Protein AF-A0A221KDH3-F1 (afdb_monomer_lite)

Structure (mmCIF, N/CA/C/O backbone):
data_AF-A0A221KDH3-F1
#
_entry.id   AF-A0A221KDH3-F1
#
loop_
_atom_site.group_PDB
_atom_site.id
_atom_site.type_symbol
_atom_site.label_atom_id
_atom_site.label_alt_id
_atom_site.label_comp_id
_atom_site.label_asym_id
_atom_site.label_entity_id
_atom_site.label_seq_id
_atom_site.pdbx_PDB_ins_code
_atom_site.Cartn_x
_atom_site.Cartn_y
_atom_site.Cartn_z
_atom_site.occupancy
_atom_site.B_iso_or_equiv
_atom_site.auth_seq_id
_atom_site.auth_comp_id
_atom_site.auth_asym_id
_atom_site.auth_atom_id
_atom_site.pdbx_PDB_model_num
ATOM 1 N N . MET A 1 1 ? 3.983 -14.906 22.404 1.00 51.00 1 MET A N 1
ATOM 2 C CA . MET A 1 1 ? 3.647 -13.496 22.106 1.00 51.00 1 MET A CA 1
ATOM 3 C C . MET A 1 1 ? 4.613 -12.972 21.050 1.00 51.00 1 MET A C 1
ATOM 5 O O . MET A 1 1 ? 5.635 -12.407 21.402 1.00 51.00 1 MET A O 1
ATOM 9 N N . GLN A 1 2 ? 4.340 -13.188 19.764 1.00 46.16 2 GLN A N 1
ATOM 10 C CA . GLN A 1 2 ? 5.135 -12.565 18.705 1.00 46.16 2 GLN A CA 1
ATOM 11 C C . GLN A 1 2 ? 4.151 -11.990 17.693 1.00 46.16 2 GLN A C 1
ATOM 13 O O . GLN A 1 2 ? 3.659 -12.677 16.805 1.00 46.16 2 GLN A O 1
ATOM 18 N N . ARG A 1 3 ? 3.782 -10.723 17.905 1.00 48.66 3 ARG A N 1
ATOM 19 C CA . ARG A 1 3 ? 3.070 -9.918 16.908 1.00 48.66 3 ARG A CA 1
ATOM 20 C C . ARG A 1 3 ? 4.099 -9.616 15.819 1.00 48.66 3 ARG A C 1
ATOM 22 O O . ARG A 1 3 ? 4.743 -8.575 15.852 1.00 48.66 3 ARG A O 1
ATOM 29 N N . GLY A 1 4 ? 4.359 -10.599 14.958 1.00 46.31 4 GLY A N 1
ATOM 30 C CA . GLY A 1 4 ? 5.253 -10.444 13.818 1.00 46.31 4 GLY A CA 1
ATOM 31 C C . GLY A 1 4 ? 4.705 -9.326 12.944 1.00 46.31 4 GLY A C 1
ATOM 32 O O . GLY A 1 4 ? 3.572 -9.441 12.492 1.00 46.31 4 GLY A O 1
ATOM 33 N N . ALA A 1 5 ? 5.474 -8.238 12.834 1.00 48.22 5 ALA A N 1
ATOM 34 C CA . ALA A 1 5 ? 5.300 -7.086 11.949 1.00 48.22 5 ALA A CA 1
ATOM 35 C C . ALA A 1 5 ? 3.864 -6.886 11.440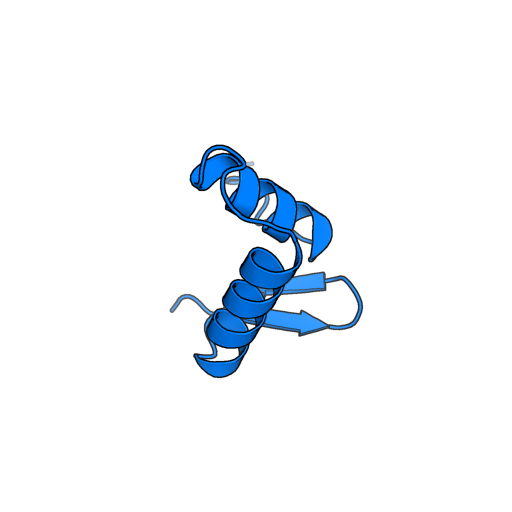 1.00 48.22 5 ALA A C 1
ATOM 37 O O . ALA A 1 5 ? 3.458 -7.521 10.470 1.00 48.22 5 ALA A O 1
ATOM 38 N N . SER A 1 6 ? 3.103 -6.009 12.104 1.00 51.75 6 SER A N 1
ATOM 39 C CA . SER A 1 6 ? 1.737 -5.640 11.722 1.00 51.75 6 SER A CA 1
ATOM 40 C C . SER A 1 6 ? 1.650 -5.391 10.215 1.00 51.75 6 SER A C 1
ATOM 42 O O . SER A 1 6 ? 2.034 -4.321 9.744 1.00 51.75 6 SER A O 1
ATOM 44 N N . LYS A 1 7 ? 1.170 -6.389 9.458 1.00 57.53 7 LYS A N 1
ATOM 45 C CA . LYS A 1 7 ? 0.883 -6.242 8.029 1.00 57.53 7 LYS A CA 1
ATOM 46 C C . LYS A 1 7 ? 0.018 -4.986 7.887 1.00 57.53 7 LYS A C 1
ATOM 48 O O . LYS A 1 7 ? -0.945 -4.878 8.653 1.00 57.53 7 LYS A O 1
ATOM 53 N N . PRO A 1 8 ? 0.362 -4.031 7.001 1.00 59.91 8 PRO A N 1
ATOM 54 C CA . PRO A 1 8 ? -0.384 -2.790 6.849 1.00 59.91 8 PRO A CA 1
ATOM 55 C C . PRO A 1 8 ? -1.874 -3.095 6.738 1.00 59.91 8 PRO A C 1
ATOM 57 O O . PRO A 1 8 ? -2.319 -3.682 5.756 1.00 59.91 8 PRO A O 1
ATOM 60 N N . GLY A 1 9 ? -2.622 -2.761 7.790 1.00 67.25 9 GLY A N 1
ATOM 61 C CA . GLY A 1 9 ? -4.027 -3.142 7.906 1.00 67.25 9 GLY A CA 1
ATOM 62 C C . GLY A 1 9 ? -4.947 -2.234 7.104 1.00 67.25 9 GLY A C 1
ATOM 63 O O . GLY A 1 9 ? -6.136 -2.523 7.011 1.00 67.25 9 GLY A O 1
ATOM 64 N N . THR A 1 10 ? -4.409 -1.145 6.541 1.00 83.19 10 THR A N 1
ATOM 65 C CA . THR A 1 10 ? -5.168 -0.180 5.751 1.00 83.19 10 THR A CA 1
ATOM 66 C C . THR A 1 10 ? -4.470 0.202 4.455 1.00 83.19 10 THR A C 1
ATOM 68 O O . THR A 1 10 ? -3.238 0.166 4.370 1.00 83.19 10 THR A O 1
ATOM 71 N N . VAL A 1 11 ? -5.262 0.636 3.472 1.00 84.94 11 VAL A N 1
ATOM 72 C CA . VAL A 1 11 ? -4.779 1.127 2.170 1.00 84.94 11 VAL A CA 1
ATOM 73 C C . VAL A 1 11 ? -3.783 2.270 2.358 1.00 84.94 11 VAL A C 1
ATOM 75 O O . VAL A 1 11 ? -2.734 2.289 1.721 1.00 84.94 11 VAL A O 1
ATOM 78 N N . LYS A 1 12 ? -4.052 3.180 3.301 1.00 86.44 12 LYS A N 1
ATOM 79 C CA . LYS A 1 12 ? -3.183 4.323 3.604 1.00 86.44 12 LYS A CA 1
ATOM 80 C C . LYS A 1 12 ? -1.822 3.892 4.151 1.00 86.44 12 LYS A C 1
ATOM 82 O O . LYS A 1 12 ? -0.794 4.422 3.735 1.00 86.44 12 LYS A O 1
ATOM 87 N N . THR A 1 13 ? -1.800 2.923 5.069 1.00 87.00 13 THR A N 1
ATOM 88 C CA . THR A 1 13 ? -0.540 2.390 5.607 1.00 87.00 13 THR A CA 1
ATOM 89 C C . THR A 1 13 ? 0.252 1.672 4.518 1.00 87.00 13 THR A C 1
ATOM 91 O O . THR A 1 13 ? 1.454 1.894 4.416 1.00 87.00 13 THR A O 1
ATOM 94 N N . LEU A 1 14 ? -0.413 0.872 3.676 1.00 86.31 14 LEU A N 1
ATOM 95 C CA . LEU A 1 14 ? 0.245 0.187 2.564 1.00 86.31 14 LEU A CA 1
ATOM 96 C C . LEU A 1 14 ? 0.810 1.182 1.542 1.00 86.31 14 LEU A C 1
ATOM 98 O O . LEU A 1 14 ? 1.970 1.060 1.165 1.00 86.31 14 LEU A O 1
ATOM 102 N N . SER A 1 15 ? 0.036 2.202 1.168 1.00 87.31 15 SER A N 1
ATOM 103 C CA . SER A 1 15 ? 0.477 3.270 0.260 1.00 87.31 15 SER A CA 1
ATOM 104 C C . SER A 1 15 ? 1.717 3.973 0.806 1.00 87.31 15 SER A C 1
ATOM 106 O O . SER A 1 15 ? 2.720 4.083 0.114 1.00 87.31 15 SER A O 1
ATOM 108 N N . SER A 1 16 ? 1.706 4.347 2.091 1.00 87.12 16 SER A N 1
ATOM 109 C CA . SER A 1 16 ? 2.859 4.977 2.742 1.00 87.12 16 SER A CA 1
ATOM 110 C C . SER A 1 16 ? 4.085 4.057 2.794 1.00 87.12 16 SER A C 1
ATOM 112 O O . SER A 1 16 ? 5.207 4.532 2.605 1.00 87.12 16 SER A O 1
ATOM 114 N N . SER A 1 17 ? 3.893 2.749 3.003 1.00 88.12 17 SER A N 1
ATOM 115 C CA . SER A 1 17 ? 4.976 1.763 2.920 1.00 88.12 17 SER A CA 1
ATOM 116 C C . SER A 1 17 ? 5.545 1.652 1.503 1.00 88.12 17 SER A C 1
ATOM 118 O O . SER A 1 17 ? 6.763 1.676 1.358 1.00 88.12 17 SER A O 1
ATOM 120 N N . ILE A 1 18 ? 4.697 1.594 0.469 1.00 88.38 18 ILE A N 1
ATOM 121 C CA . ILE A 1 18 ? 5.121 1.577 -0.940 1.00 88.38 18 ILE A CA 1
ATOM 122 C C . ILE A 1 18 ? 5.908 2.851 -1.250 1.00 88.38 18 ILE A C 1
ATOM 124 O O . ILE A 1 18 ? 7.067 2.762 -1.649 1.00 88.38 18 ILE A O 1
ATOM 128 N N . SER A 1 19 ? 5.357 4.032 -0.962 1.00 88.56 19 SER A N 1
ATOM 129 C CA . SER A 1 19 ? 6.067 5.297 -1.159 1.00 88.56 19 SER A CA 1
ATOM 130 C C . SER A 1 19 ? 7.417 5.304 -0.440 1.00 88.56 19 SER A C 1
ATOM 132 O O . SER A 1 19 ? 8.406 5.729 -1.021 1.00 88.56 19 SER A O 1
ATOM 134 N N . SER A 1 20 ? 7.507 4.798 0.795 1.00 88.19 20 SER A N 1
ATOM 135 C CA . SER A 1 20 ? 8.780 4.730 1.523 1.00 88.19 20 SER A CA 1
ATOM 136 C C . SER A 1 20 ? 9.788 3.761 0.893 1.00 88.19 20 SER A C 1
ATOM 138 O O . SER A 1 20 ? 10.978 4.074 0.879 1.00 88.19 20 SER A O 1
ATOM 140 N N . LEU A 1 21 ? 9.346 2.609 0.378 1.00 89.00 21 LEU A N 1
ATOM 141 C CA . LEU A 1 21 ? 10.210 1.636 -0.306 1.00 89.00 21 LEU A CA 1
ATOM 142 C C . LEU A 1 21 ? 10.809 2.217 -1.592 1.00 89.00 21 LEU A C 1
ATOM 144 O O . LEU A 1 21 ? 11.979 1.985 -1.884 1.00 89.00 21 LEU A O 1
ATOM 148 N N . PHE A 1 22 ? 10.035 3.033 -2.308 1.00 90.25 22 PHE A N 1
ATOM 149 C CA . PHE A 1 22 ? 10.476 3.754 -3.504 1.00 90.25 22 PHE A CA 1
ATOM 150 C C . PHE A 1 22 ? 11.021 5.158 -3.194 1.00 90.25 22 PHE A C 1
ATOM 152 O O . PHE A 1 22 ? 11.045 6.021 -4.067 1.00 90.25 22 PHE A O 1
ATOM 159 N N . GLN A 1 23 ? 11.448 5.422 -1.952 1.00 90.56 23 GLN A N 1
ATOM 160 C CA . GLN A 1 23 ? 12.081 6.687 -1.544 1.00 90.56 23 GLN A CA 1
ATOM 161 C C . GLN A 1 23 ? 11.252 7.949 -1.871 1.00 90.56 23 GLN A C 1
ATOM 163 O O . GLN A 1 23 ? 11.805 9.013 -2.133 1.00 90.56 23 GLN A O 1
ATOM 168 N N . LYS A 1 24 ? 9.918 7.836 -1.849 1.00 85.06 24 LYS A N 1
ATOM 169 C CA . LYS A 1 24 ? 8.938 8.878 -2.205 1.00 85.06 24 LYS A CA 1
ATOM 170 C C . LYS A 1 24 ? 9.102 9.425 -3.629 1.00 85.06 24 LYS A C 1
ATOM 172 O O . LYS A 1 24 ? 8.750 10.570 -3.885 1.00 85.06 24 LYS A O 1
ATOM 177 N N . GLN A 1 25 ? 9.637 8.614 -4.539 1.00 88.12 25 GLN A N 1
ATOM 178 C CA . GLN A 1 25 ? 9.790 8.978 -5.950 1.00 88.12 25 GLN A CA 1
ATOM 179 C C . GLN A 1 25 ? 8.517 8.730 -6.769 1.00 88.12 25 GLN A C 1
ATOM 181 O O . GLN A 1 25 ? 8.409 9.242 -7.875 1.00 88.12 25 GLN A O 1
ATOM 186 N N . LEU A 1 26 ? 7.570 7.963 -6.222 1.00 89.19 26 LEU A N 1
ATOM 187 C CA . LEU A 1 26 ? 6.277 7.702 -6.846 1.00 89.19 26 LEU A CA 1
ATOM 188 C C . LEU A 1 26 ? 5.270 8.780 -6.463 1.00 89.19 26 LEU A C 1
ATOM 190 O O . LEU A 1 26 ? 5.152 9.123 -5.280 1.00 89.19 26 LEU A O 1
ATOM 194 N N . VAL A 1 27 ? 4.515 9.251 -7.451 1.00 90.75 27 VAL A N 1
ATOM 195 C CA . VAL A 1 27 ? 3.332 10.089 -7.210 1.00 90.75 27 VAL A CA 1
ATOM 196 C C . VAL A 1 27 ? 2.153 9.232 -6.744 1.00 90.75 27 VAL A C 1
ATOM 198 O O . VAL A 1 27 ? 2.125 8.019 -6.961 1.00 90.75 27 VAL A O 1
ATOM 201 N N . ASP A 1 28 ? 1.162 9.856 -6.108 1.00 85.81 28 ASP A N 1
ATOM 202 C CA . ASP A 1 28 ? 0.019 9.144 -5.521 1.00 85.81 28 ASP A CA 1
ATOM 203 C C . ASP A 1 28 ? -0.722 8.270 -6.554 1.00 85.81 28 ASP A C 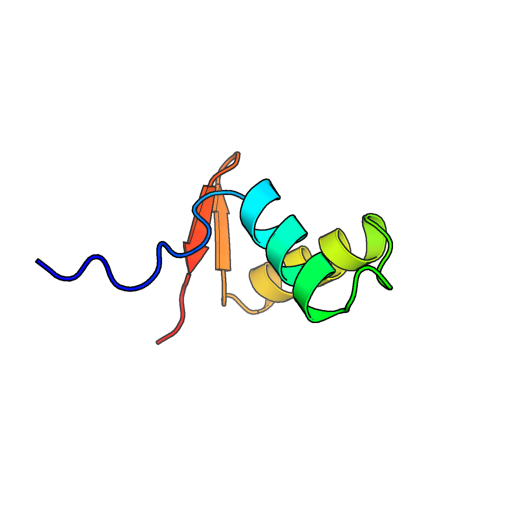1
ATOM 205 O O . ASP A 1 28 ? -1.059 7.124 -6.259 1.00 85.81 28 ASP A O 1
ATOM 209 N N . GLU A 1 29 ? -0.875 8.747 -7.795 1.00 89.06 29 GLU A N 1
ATOM 210 C CA . GLU A 1 29 ? -1.493 7.984 -8.893 1.00 89.06 29 GLU A CA 1
ATOM 211 C C . GLU A 1 29 ? -0.718 6.706 -9.255 1.00 89.06 29 GLU A C 1
ATOM 213 O O . GLU A 1 29 ? -1.321 5.674 -9.553 1.00 89.06 29 GLU A O 1
ATOM 218 N N . GLU A 1 30 ? 0.617 6.730 -9.192 1.00 90.56 30 GLU A N 1
ATOM 219 C CA . GLU A 1 30 ? 1.444 5.546 -9.454 1.00 90.56 30 GLU A CA 1
ATOM 220 C C . GLU A 1 30 ? 1.337 4.528 -8.317 1.00 90.56 30 GLU A C 1
ATOM 222 O O . GLU A 1 30 ? 1.288 3.318 -8.555 1.00 90.56 30 GLU A O 1
ATOM 227 N N . VAL A 1 31 ? 1.255 5.007 -7.072 1.00 90.25 31 VAL A N 1
ATOM 228 C CA . VAL A 1 31 ? 1.028 4.148 -5.904 1.00 90.25 31 VAL A CA 1
ATOM 229 C C . VAL A 1 31 ? -0.350 3.487 -5.990 1.00 90.25 31 VAL A C 1
ATOM 231 O O . VAL A 1 31 ? -0.470 2.284 -5.746 1.00 90.25 31 VAL A O 1
ATOM 234 N N . GLU A 1 32 ? -1.381 4.227 -6.400 1.00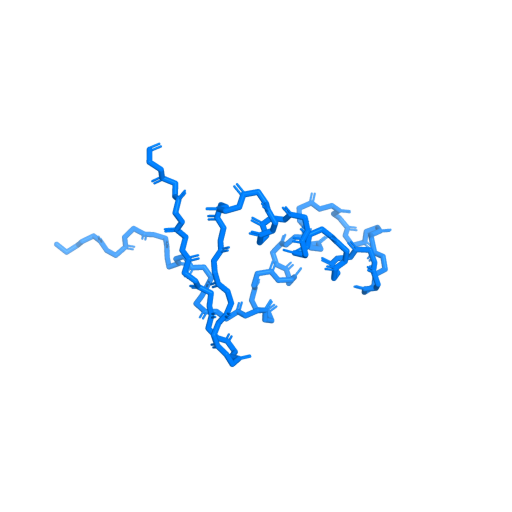 90.12 32 GLU A N 1
ATOM 235 C CA . GLU A 1 32 ? -2.713 3.669 -6.645 1.00 90.12 32 GLU A CA 1
ATOM 236 C C . GLU A 1 32 ? -2.724 2.651 -7.792 1.00 90.12 32 GLU A C 1
ATOM 238 O O . GLU A 1 32 ? -3.352 1.593 -7.671 1.00 90.12 32 GLU A O 1
ATOM 243 N N . ALA A 1 33 ? -2.008 2.923 -8.886 1.00 92.44 33 ALA A N 1
ATOM 244 C CA . ALA A 1 33 ? -1.873 1.983 -9.995 1.00 92.44 33 ALA A CA 1
ATOM 245 C C . ALA A 1 33 ? -1.208 0.670 -9.544 1.00 92.44 33 ALA A C 1
ATOM 247 O O . ALA A 1 33 ? -1.697 -0.415 -9.864 1.00 92.44 33 ALA A O 1
ATOM 248 N N . LEU A 1 34 ? -0.151 0.749 -8.729 1.00 90.94 34 LEU A N 1
ATOM 249 C CA . LEU A 1 34 ? 0.49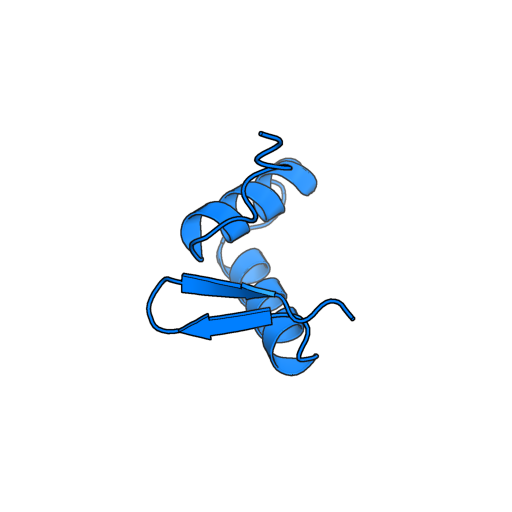4 -0.427 -8.141 1.00 90.94 34 LEU A CA 1
ATOM 250 C C . LEU A 1 34 ? -0.464 -1.227 -7.253 1.00 90.94 34 LEU A C 1
ATOM 252 O O . LEU A 1 34 ? -0.506 -2.454 -7.348 1.00 90.94 34 LEU A O 1
ATOM 256 N N . LEU A 1 35 ? -1.261 -0.556 -6.419 1.00 89.38 35 LEU A N 1
ATOM 257 C CA . LEU A 1 35 ? -2.260 -1.220 -5.582 1.00 89.38 35 LEU A CA 1
ATOM 258 C C . LEU A 1 35 ? -3.302 -1.969 -6.415 1.00 89.38 35 LEU A C 1
ATOM 260 O O . LEU A 1 35 ? -3.622 -3.112 -6.086 1.00 89.38 35 LEU A O 1
ATOM 264 N N . LYS A 1 36 ? -3.789 -1.368 -7.507 1.00 90.62 36 LYS A N 1
ATOM 265 C CA . LYS A 1 36 ? -4.715 -2.037 -8.433 1.00 90.62 36 LYS A CA 1
ATOM 266 C C . LYS A 1 36 ? -4.091 -3.291 -9.033 1.00 90.62 36 LYS A C 1
ATOM 268 O O . LYS A 1 36 ? -4.710 -4.345 -8.968 1.00 90.62 36 LYS A O 1
ATOM 273 N N . ILE A 1 37 ? -2.842 -3.216 -9.494 1.00 92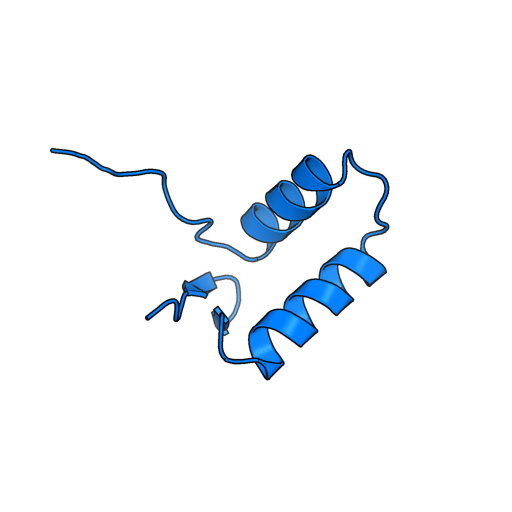.25 37 ILE A N 1
ATOM 274 C CA . ILE A 1 37 ? -2.127 -4.378 -10.043 1.00 92.25 37 ILE A CA 1
ATOM 275 C C . ILE A 1 37 ? -1.991 -5.493 -8.994 1.00 92.25 37 ILE A C 1
ATOM 277 O O . ILE A 1 37 ? -2.134 -6.672 -9.319 1.00 92.25 37 ILE A O 1
ATOM 281 N N . LEU A 1 38 ? -1.725 -5.155 -7.728 1.00 89.56 38 LEU A N 1
ATOM 282 C CA . LEU A 1 38 ? -1.649 -6.142 -6.644 1.00 89.56 38 LEU A CA 1
ATOM 283 C C . LEU A 1 38 ? -3.005 -6.816 -6.374 1.00 89.56 38 LEU A C 1
ATOM 285 O O . LEU A 1 38 ? -3.032 -8.013 -6.073 1.00 89.56 38 LEU A O 1
ATOM 289 N N . VAL A 1 39 ? -4.108 -6.071 -6.499 1.00 90.56 39 VAL A N 1
ATOM 290 C CA . VAL A 1 39 ? -5.475 -6.605 -6.397 1.00 90.56 39 VAL A CA 1
ATOM 291 C C . VAL A 1 39 ? -5.807 -7.494 -7.592 1.00 90.56 39 VAL A C 1
ATOM 293 O O . VAL A 1 39 ? -6.268 -8.616 -7.402 1.00 90.56 39 VAL A O 1
ATOM 296 N N . GLU A 1 40 ? -5.524 -7.043 -8.814 1.00 91.25 40 GLU A N 1
ATOM 297 C CA . GLU A 1 40 ? -5.761 -7.812 -10.045 1.00 91.25 40 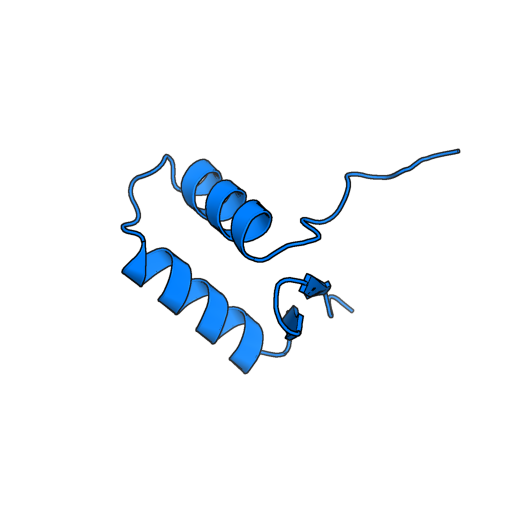GLU A CA 1
ATOM 298 C C . GLU A 1 40 ? -4.970 -9.120 -10.071 1.00 91.25 40 GLU A C 1
ATOM 300 O O . GLU A 1 40 ? -5.464 -10.147 -10.532 1.00 91.25 40 GLU A O 1
ATOM 305 N N . ARG A 1 41 ? -3.753 -9.114 -9.519 1.00 90.19 41 ARG A N 1
ATOM 306 C CA . ARG A 1 41 ? -2.937 -10.324 -9.354 1.00 90.19 41 ARG A CA 1
ATOM 307 C C . ARG A 1 41 ? -3.440 -11.254 -8.247 1.00 90.19 41 ARG A C 1
ATOM 309 O O . ARG A 1 41 ? -2.858 -12.318 -8.058 1.00 90.19 41 ARG A O 1
ATOM 316 N N . GLY A 1 42 ? -4.467 -10.857 -7.494 1.00 88.06 42 GLY A N 1
ATOM 317 C CA . GLY A 1 42 ? -5.012 -11.625 -6.378 1.00 88.06 42 GLY A CA 1
ATOM 318 C C . GLY A 1 42 ? -4.067 -11.727 -5.181 1.00 88.06 42 GLY A C 1
ATOM 319 O O . GLY A 1 42 ? -4.267 -12.587 -4.332 1.00 88.06 42 GLY A O 1
ATOM 320 N N . LEU A 1 43 ? -3.036 -10.874 -5.100 1.00 87.25 43 LEU A N 1
ATOM 321 C CA . LEU A 1 43 ? -2.060 -10.876 -4.003 1.00 87.25 43 LEU A CA 1
ATOM 322 C C . LEU A 1 43 ? -2.597 -10.153 -2.769 1.00 87.25 43 LEU A C 1
ATOM 324 O O . LEU A 1 43 ? -2.226 -10.478 -1.637 1.00 87.25 43 LEU A O 1
ATOM 328 N N . ILE A 1 44 ? -3.464 -9.163 -2.983 1.00 88.69 44 ILE A N 1
ATOM 329 C CA . ILE A 1 44 ? -4.162 -8.444 -1.922 1.00 88.69 44 ILE A CA 1
ATOM 330 C C . ILE A 1 44 ? -5.641 -8.273 -2.269 1.00 88.69 44 ILE A C 1
ATOM 332 O O . ILE A 1 44 ? -6.012 -8.200 -3.434 1.00 88.69 44 ILE A O 1
ATOM 336 N N . THR A 1 45 ? -6.474 -8.133 -1.247 1.00 88.00 45 THR A N 1
ATOM 337 C CA . THR A 1 45 ? -7.876 -7.728 -1.378 1.00 88.00 45 THR A CA 1
ATOM 338 C C . THR A 1 45 ? -8.091 -6.454 -0.576 1.00 88.00 45 THR A C 1
ATOM 340 O O . THR A 1 45 ? -7.692 -6.384 0.589 1.00 88.00 45 THR A O 1
ATOM 343 N N . ILE A 1 46 ? -8.735 -5.455 -1.180 1.00 87.06 46 ILE A N 1
ATOM 344 C CA . ILE A 1 46 ? -9.099 -4.201 -0.515 1.00 87.06 46 ILE A CA 1
ATOM 345 C C . ILE A 1 46 ? -10.602 -4.225 -0.216 1.00 87.06 46 ILE A C 1
ATOM 347 O O . ILE A 1 46 ? -11.410 -4.403 -1.122 1.00 87.06 46 ILE A O 1
ATOM 351 N N . GLN A 1 47 ? -10.972 -4.063 1.054 1.00 82.75 47 GLN A N 1
ATOM 352 C CA . GLN A 1 47 ? -12.361 -3.949 1.517 1.00 82.75 47 GLN A CA 1
ATOM 353 C C . GLN A 1 47 ? -12.506 -2.652 2.312 1.00 82.75 47 GLN A C 1
ATOM 355 O O . GLN A 1 47 ? -11.932 -2.530 3.397 1.00 82.75 47 GLN A O 1
ATOM 360 N N . ASP A 1 48 ? -13.241 -1.687 1.756 1.00 79.50 48 ASP A N 1
ATOM 361 C CA . ASP A 1 48 ? -13.384 -0.304 2.236 1.00 79.50 48 ASP A CA 1
ATOM 362 C C . ASP A 1 48 ? -12.044 0.423 2.399 1.00 79.50 48 ASP A C 1
ATOM 364 O O . ASP A 1 48 ? -11.579 1.155 1.533 1.00 79.50 48 ASP A O 1
ATOM 368 N N . THR A 1 49 ? -11.409 0.206 3.542 1.00 81.12 49 THR A N 1
ATOM 369 C CA . THR A 1 49 ? -10.125 0.797 3.919 1.00 81.12 49 THR A CA 1
ATOM 370 C C . THR A 1 49 ? -9.123 -0.252 4.361 1.00 81.12 49 THR A C 1
ATOM 372 O O . THR A 1 49 ? -7.964 0.091 4.583 1.00 81.12 49 THR A O 1
ATOM 375 N N . LYS A 1 50 ? -9.542 -1.516 4.484 1.00 81.06 50 LYS A N 1
ATOM 376 C CA . LYS A 1 50 ? -8.735 -2.630 4.969 1.00 81.06 50 LYS A CA 1
ATOM 377 C C . LYS A 1 50 ? -8.077 -3.376 3.824 1.00 81.06 50 LYS A C 1
ATOM 379 O O . LYS A 1 50 ? -8.687 -3.597 2.783 1.00 81.06 50 LYS A O 1
ATOM 384 N N . VAL A 1 51 ? -6.847 -3.815 4.064 1.00 87.00 51 VAL A N 1
ATOM 385 C CA . VAL A 1 51 ? -6.084 -4.643 3.128 1.00 87.00 51 VAL A CA 1
ATOM 386 C C . VAL A 1 51 ? -5.915 -6.038 3.721 1.00 87.00 51 VAL A C 1
ATOM 388 O O . VAL A 1 51 ? -5.449 -6.185 4.851 1.00 87.00 51 VAL A O 1
ATOM 391 N N . SER A 1 52 ? -6.278 -7.059 2.948 1.00 84.25 52 SER A N 1
ATOM 392 C CA . SER A 1 52 ? -6.018 -8.472 3.243 1.00 84.25 52 SER A CA 1
ATOM 393 C C . SER A 1 52 ? -4.970 -9.006 2.275 1.00 84.25 52 SER A C 1
ATOM 395 O O . SER A 1 52 ? -5.010 -8.671 1.099 1.00 84.25 52 SER A O 1
ATOM 397 N N . TYR A 1 53 ? -4.036 -9.827 2.753 1.00 84.31 53 TYR A N 1
ATOM 398 C CA . TYR A 1 53 ? -2.948 -10.373 1.937 1.00 84.31 53 TYR A CA 1
ATOM 399 C C . TYR A 1 53 ? -3.195 -11.851 1.658 1.00 84.31 53 TYR A C 1
ATOM 401 O O . TYR A 1 53 ? -3.390 -12.625 2.595 1.00 84.31 53 TYR A O 1
ATOM 409 N N . HIS A 1 54 ? -3.098 -12.232 0.392 1.00 78.62 54 HIS A N 1
ATOM 410 C CA . HIS A 1 54 ? -3.174 -13.602 -0.101 1.00 78.62 54 HIS A CA 1
ATOM 411 C C . HIS A 1 54 ? -1.791 -14.005 -0.626 1.00 78.62 54 HIS A C 1
ATOM 413 O O . HIS A 1 54 ? -1.583 -14.221 -1.813 1.00 78.62 54 HIS A O 1
ATOM 419 N N . ILE A 1 55 ? -0.805 -14.035 0.271 1.00 65.19 55 ILE A N 1
ATOM 420 C CA . ILE A 1 55 ? 0.503 -14.631 -0.019 1.00 65.19 55 ILE A CA 1
ATOM 421 C C . ILE A 1 55 ? 0.428 -16.063 0.503 1.00 65.19 55 ILE A C 1
ATOM 423 O O . ILE A 1 55 ? 0.372 -16.259 1.720 1.00 65.19 55 ILE A O 1
ATOM 427 N N . SER A 1 56 ? 0.319 -17.013 -0.428 1.00 55.72 56 SER A N 1
ATOM 428 C CA . SER A 1 56 ? 0.382 -18.455 -0.172 1.00 55.72 56 SER A CA 1
ATOM 429 C C . SER A 1 56 ? 1.805 -18.979 -0.292 1.00 55.72 56 SER A C 1
ATOM 431 O O . SER A 1 56 ? 2.621 -18.331 -0.983 1.00 55.72 56 SER A O 1
#

Foldseek 3Di:
DPPDPPDQFFPVSQLVVVCVVVVVPDDSVVSVVVVVVCVVVVQWDDDPTGIDGDDD

pLDDT: mean 81.02, std 13.87, range [46.16, 92.44]

Radius of gyration: 11.74 Å; chains: 1; bounding box: 26×28×32 Å

Sequence (56 aa):
MQRGASKPGTVKTLSSSISSLFQKQLVDEEVEALLKILVERGLITIQDTKVSYHIS

Secondary structure (DSSP, 8-state):
----S----BHHHHHHHHHHHTTT-S-HHHHHHHHHHHHHTTSEEEETTEEEE---

Organism: Vitreoscilla filiformis (NCBI:txid63)